Protein AF-A0A1B9P3J5-F1 (afdb_monomer_lite)

Structure (mmCIF, N/CA/C/O backbone):
data_AF-A0A1B9P3J5-F1
#
_entry.id   AF-A0A1B9P3J5-F1
#
loop_
_atom_site.group_PDB
_atom_site.id
_atom_site.type_symbol
_atom_site.label_atom_id
_atom_site.label_alt_id
_atom_site.label_comp_id
_atom_site.label_asym_id
_atom_site.label_entity_id
_atom_site.label_seq_id
_atom_site.pdbx_PDB_ins_code
_atom_site.Cartn_x
_atom_site.Cartn_y
_atom_site.Cartn_z
_atom_site.occupancy
_atom_site.B_iso_or_equiv
_atom_site.auth_seq_id
_atom_site.auth_comp_id
_atom_site.auth_asym_id
_atom_site.auth_atom_id
_atom_site.pdbx_PDB_model_num
ATOM 1 N N . MET A 1 1 ? 11.949 0.783 -29.862 1.00 57.44 1 MET A N 1
ATOM 2 C CA . MET A 1 1 ? 11.577 0.120 -28.598 1.00 57.44 1 MET A CA 1
ATOM 3 C C . MET A 1 1 ? 10.534 -0.927 -28.875 1.00 57.44 1 MET A C 1
ATOM 5 O O . MET A 1 1 ? 9.521 -0.600 -29.483 1.00 57.44 1 MET A O 1
ATOM 9 N N . ASP A 1 2 ? 10.780 -2.167 -28.462 1.00 72.06 2 ASP A N 1
ATOM 10 C CA . ASP A 1 2 ? 9.748 -3.193 -28.534 1.00 72.06 2 ASP A CA 1
ATOM 11 C C . ASP A 1 2 ? 8.651 -2.846 -27.530 1.00 72.06 2 ASP A C 1
ATOM 13 O O . ASP A 1 2 ? 8.873 -2.852 -26.318 1.00 72.06 2 ASP A O 1
ATOM 17 N N . LEU A 1 3 ? 7.454 -2.559 -28.042 1.00 74.81 3 LEU A N 1
ATOM 18 C CA . LEU A 1 3 ? 6.217 -2.358 -27.277 1.00 74.81 3 LEU A CA 1
ATOM 19 C C . LEU A 1 3 ? 6.048 -3.419 -26.169 1.00 74.81 3 LEU A C 1
ATOM 21 O O . LEU A 1 3 ? 5.537 -3.144 -25.084 1.00 74.81 3 LEU A O 1
ATOM 25 N N . LEU A 1 4 ? 6.549 -4.627 -26.434 1.00 78.62 4 LEU A N 1
ATOM 26 C CA . LEU A 1 4 ? 6.562 -5.763 -25.526 1.00 78.62 4 LEU A CA 1
ATOM 27 C C . LEU A 1 4 ? 7.349 -5.513 -24.226 1.00 78.62 4 LEU A C 1
ATOM 29 O O . LEU A 1 4 ? 6.921 -5.969 -23.166 1.00 78.62 4 LEU A O 1
ATOM 33 N N . ALA A 1 5 ? 8.482 -4.808 -24.280 1.00 75.19 5 ALA A N 1
ATOM 34 C CA . ALA A 1 5 ? 9.293 -4.507 -23.098 1.00 75.19 5 ALA A CA 1
ATOM 35 C C . ALA A 1 5 ? 8.586 -3.497 -22.181 1.00 75.19 5 ALA A C 1
ATOM 37 O O . ALA A 1 5 ? 8.507 -3.709 -20.969 1.00 75.19 5 ALA A O 1
ATOM 38 N N . LEU A 1 6 ? 7.983 -2.462 -22.774 1.00 73.88 6 LEU A N 1
ATOM 39 C CA . LEU A 1 6 ? 7.195 -1.456 -22.058 1.00 73.88 6 LEU A CA 1
ATOM 40 C C . LEU A 1 6 ? 5.979 -2.094 -21.365 1.00 73.88 6 LEU A C 1
ATOM 42 O O . LEU A 1 6 ? 5.704 -1.832 -20.194 1.00 73.88 6 LEU A O 1
ATOM 46 N N . LEU A 1 7 ? 5.287 -2.996 -22.071 1.00 77.44 7 LEU A N 1
ATOM 47 C CA . LEU A 1 7 ? 4.118 -3.704 -21.554 1.00 77.44 7 LEU A CA 1
ATOM 48 C C . LEU A 1 7 ? 4.477 -4.621 -20.374 1.00 77.44 7 LEU A C 1
ATOM 50 O O . LEU A 1 7 ? 3.789 -4.611 -19.354 1.00 77.44 7 LEU A O 1
ATOM 54 N N . LYS A 1 8 ? 5.574 -5.384 -20.479 1.00 78.69 8 LYS A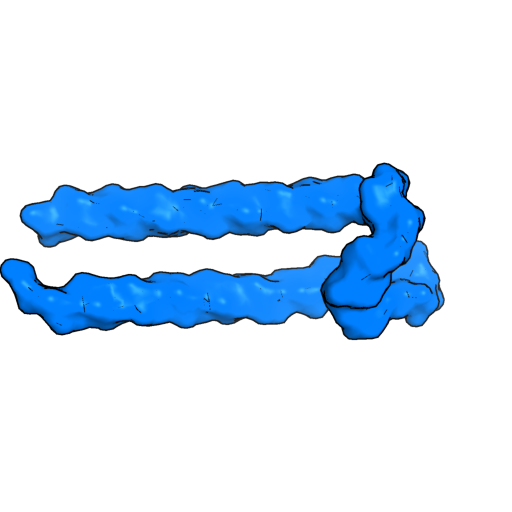 N 1
ATOM 55 C CA . LYS A 1 8 ? 6.061 -6.250 -19.390 1.00 78.69 8 LYS A CA 1
ATOM 56 C C . LYS A 1 8 ? 6.422 -5.442 -18.145 1.00 78.69 8 LYS A C 1
ATOM 58 O O . LYS A 1 8 ? 6.070 -5.846 -17.036 1.00 78.69 8 LYS A O 1
ATOM 63 N N . PHE A 1 9 ? 7.081 -4.297 -18.324 1.00 76.56 9 PHE A N 1
ATOM 64 C CA . PHE A 1 9 ? 7.431 -3.405 -17.221 1.00 76.56 9 PHE A CA 1
ATOM 65 C C . PHE A 1 9 ? 6.182 -2.840 -16.533 1.00 76.56 9 PHE A C 1
ATOM 67 O O . PHE A 1 9 ? 6.046 -2.937 -15.311 1.00 76.56 9 PHE A O 1
ATOM 74 N N . TYR A 1 10 ? 5.218 -2.347 -17.317 1.00 76.12 10 TYR A N 1
ATOM 75 C CA . TYR A 1 10 ? 3.950 -1.838 -16.799 1.00 76.12 10 TYR A CA 1
ATOM 76 C C . TYR A 1 10 ? 3.172 -2.907 -16.020 1.00 76.12 10 TYR A C 1
ATOM 78 O O . TYR A 1 10 ? 2.806 -2.679 -14.867 1.00 76.12 10 TYR A O 1
ATOM 86 N N . ILE A 1 11 ? 2.989 -4.103 -16.590 1.00 79.56 11 ILE A N 1
ATOM 87 C CA . ILE A 1 11 ? 2.281 -5.211 -15.927 1.00 79.56 11 ILE A CA 1
ATOM 88 C C . ILE A 1 11 ? 2.965 -5.585 -14.607 1.00 79.56 11 ILE A C 1
ATOM 90 O O . ILE A 1 11 ? 2.298 -5.718 -13.581 1.00 79.56 11 ILE A O 1
ATOM 94 N N . THR A 1 12 ? 4.295 -5.695 -14.606 1.00 77.81 12 THR A N 1
ATOM 95 C CA . THR A 1 12 ? 5.065 -6.015 -13.394 1.00 77.81 12 THR A CA 1
ATOM 96 C C . THR A 1 12 ? 4.870 -4.943 -12.322 1.00 77.81 12 THR A C 1
ATOM 98 O O . THR A 1 12 ? 4.625 -5.270 -11.162 1.00 77.81 12 THR A O 1
ATOM 101 N N . SER A 1 13 ? 4.889 -3.663 -12.706 1.00 75.56 13 SER A N 1
ATOM 102 C CA . SER A 1 13 ? 4.668 -2.554 -11.772 1.00 75.56 13 SER A CA 1
ATOM 103 C C . SER A 1 13 ? 3.277 -2.591 -11.132 1.00 75.56 13 SER A C 1
ATOM 105 O O . SER A 1 13 ? 3.153 -2.440 -9.916 1.00 75.56 13 SER A O 1
ATOM 107 N N . VAL A 1 14 ? 2.239 -2.886 -11.921 1.00 79.12 14 VAL A N 1
ATOM 108 C CA . VAL A 1 14 ? 0.850 -2.986 -11.453 1.00 79.12 14 VAL A CA 1
ATOM 109 C C . VAL A 1 14 ? 0.684 -4.157 -10.484 1.00 79.12 14 VAL A C 1
ATOM 111 O O . VAL A 1 14 ? 0.049 -4.000 -9.440 1.00 79.12 14 VAL A O 1
ATOM 114 N N . ILE A 1 15 ? 1.297 -5.308 -10.777 1.00 80.38 15 ILE A N 1
ATOM 115 C CA . ILE A 1 15 ? 1.268 -6.485 -9.895 1.00 80.38 15 ILE A CA 1
ATOM 116 C C . ILE A 1 15 ? 1.948 -6.184 -8.556 1.00 80.38 15 ILE A C 1
ATOM 118 O O . ILE A 1 15 ? 1.398 -6.508 -7.502 1.00 80.38 15 ILE A O 1
ATOM 122 N N . VAL A 1 16 ? 3.111 -5.525 -8.576 1.00 78.75 16 VAL A N 1
ATOM 123 C CA . VAL A 1 16 ? 3.820 -5.124 -7.349 1.00 78.75 16 VAL A CA 1
ATOM 124 C C . VAL A 1 16 ? 2.965 -4.158 -6.522 1.00 78.75 16 VAL A C 1
ATOM 126 O O . VAL A 1 16 ? 2.816 -4.350 -5.314 1.00 78.75 16 VAL A O 1
ATOM 129 N N . LEU A 1 17 ? 2.329 -3.175 -7.166 1.00 75.19 17 LEU A N 1
ATOM 130 C CA . LEU A 1 17 ? 1.387 -2.244 -6.531 1.00 75.19 17 LEU A CA 1
ATOM 131 C C . LEU A 1 17 ? 0.220 -2.969 -5.839 1.00 75.19 17 LEU A C 1
ATOM 133 O O . LEU A 1 17 ? -0.096 -2.685 -4.680 1.00 75.19 17 LEU A O 1
ATOM 137 N N . LEU A 1 18 ? -0.404 -3.921 -6.537 1.00 76.12 18 LEU A N 1
ATOM 138 C CA . LEU A 1 18 ? -1.494 -4.745 -6.009 1.00 76.12 18 LEU A CA 1
ATOM 139 C C . LEU A 1 18 ? -1.042 -5.596 -4.819 1.00 76.12 18 LEU A C 1
ATOM 141 O O . LEU A 1 18 ? -1.738 -5.641 -3.804 1.00 76.12 18 LEU A O 1
ATOM 145 N N . GLY A 1 19 ? 0.135 -6.219 -4.901 1.00 77.88 19 GLY A N 1
ATOM 146 C CA . GLY A 1 19 ? 0.700 -7.012 -3.807 1.00 77.88 19 GLY A CA 1
ATOM 147 C C . GLY A 1 19 ? 0.924 -6.186 -2.538 1.00 77.88 19 GLY A C 1
ATOM 148 O O . GLY A 1 19 ? 0.536 -6.600 -1.443 1.00 77.88 19 GLY A O 1
ATOM 149 N N . VAL A 1 20 ? 1.463 -4.973 -2.689 1.00 76.50 20 VAL A N 1
ATOM 150 C CA . VAL A 1 20 ? 1.672 -4.025 -1.582 1.00 76.50 20 VAL A CA 1
ATOM 151 C C . VAL A 1 20 ? 0.338 -3.635 -0.933 1.00 76.50 20 VAL A C 1
ATOM 153 O O . VAL A 1 20 ? 0.213 -3.669 0.294 1.00 76.50 20 VAL A O 1
ATOM 156 N N . LEU A 1 21 ? -0.691 -3.334 -1.733 1.00 72.12 21 LEU A N 1
ATOM 157 C CA . LEU A 1 21 ? -2.039 -3.026 -1.238 1.00 72.12 21 LEU A CA 1
ATOM 158 C C . LEU A 1 21 ? -2.658 -4.190 -0.450 1.00 72.12 21 LEU A C 1
ATOM 160 O O . LEU A 1 21 ? -3.203 -3.975 0.638 1.00 72.12 21 LEU A O 1
ATOM 164 N N . ILE A 1 22 ? -2.540 -5.419 -0.964 1.00 75.94 22 ILE A N 1
ATOM 165 C CA . ILE A 1 22 ? -3.073 -6.624 -0.314 1.00 75.94 22 ILE A CA 1
ATOM 166 C C . ILE A 1 22 ? -2.364 -6.887 1.017 1.00 75.94 22 ILE A C 1
ATOM 168 O O . ILE A 1 22 ? -3.040 -7.201 1.992 1.00 75.94 22 ILE A O 1
ATOM 172 N N . MET A 1 23 ? -1.040 -6.711 1.102 1.00 74.38 23 MET A N 1
ATOM 173 C CA . MET A 1 23 ? -0.296 -6.893 2.359 1.00 74.38 23 MET A CA 1
ATOM 174 C C . MET A 1 23 ? -0.620 -5.826 3.411 1.00 74.38 23 MET A C 1
ATOM 176 O O . MET A 1 23 ? -0.659 -6.118 4.608 1.00 74.38 23 MET A O 1
ATOM 180 N N . LEU A 1 24 ? -0.867 -4.585 2.990 1.00 70.38 24 LEU A N 1
ATOM 181 C CA . LEU A 1 24 ? -1.129 -3.474 3.912 1.00 70.38 24 LEU A CA 1
ATOM 182 C C . LEU A 1 24 ? -2.563 -3.474 4.452 1.00 70.38 24 LEU A C 1
ATOM 184 O O . LEU A 1 24 ? -2.785 -3.039 5.583 1.00 70.38 24 LEU A O 1
ATOM 188 N N . SER A 1 25 ? -3.517 -4.022 3.697 1.00 70.88 25 SER A N 1
ATOM 189 C CA . SER A 1 25 ? -4.919 -4.169 4.106 1.00 70.88 25 SER A CA 1
ATOM 190 C C . SER A 1 25 ? -5.113 -4.865 5.475 1.00 70.88 25 SER A C 1
ATOM 192 O O . SER A 1 25 ? -5.662 -4.234 6.389 1.00 70.88 25 SER A O 1
ATOM 194 N N . PRO A 1 26 ? -4.615 -6.099 5.709 1.00 72.69 26 PRO A N 1
ATOM 195 C CA . PRO A 1 26 ? -4.742 -6.776 7.000 1.00 72.69 26 PRO A CA 1
ATOM 196 C C . PRO A 1 26 ? -3.908 -6.105 8.096 1.00 72.69 26 PRO A C 1
ATOM 198 O O . PRO A 1 26 ? -4.281 -6.161 9.266 1.00 72.69 26 PRO A O 1
ATOM 201 N N . LEU A 1 27 ? -2.811 -5.431 7.738 1.00 75.75 27 LEU A N 1
ATOM 202 C CA . LEU A 1 27 ? -1.928 -4.743 8.682 1.00 75.75 27 LEU A CA 1
ATOM 203 C C . LEU A 1 27 ? -2.636 -3.527 9.304 1.00 75.75 27 LEU A C 1
ATOM 205 O O . LEU A 1 27 ? -2.644 -3.353 10.525 1.00 75.75 27 LEU A O 1
ATOM 209 N N . ILE A 1 28 ? -3.329 -2.744 8.472 1.00 72.75 28 ILE A N 1
ATOM 210 C CA . ILE A 1 28 ? -4.188 -1.636 8.908 1.00 72.75 28 ILE A CA 1
ATOM 211 C C . ILE A 1 28 ? -5.345 -2.158 9.771 1.00 72.75 28 ILE A C 1
ATOM 213 O O . ILE A 1 28 ? -5.629 -1.597 10.835 1.00 72.75 28 ILE A O 1
ATOM 217 N N . LEU A 1 29 ? -5.987 -3.252 9.346 1.00 73.25 29 LEU A N 1
ATOM 218 C CA . LEU A 1 29 ? -7.088 -3.859 10.094 1.00 73.25 29 LEU A CA 1
ATOM 219 C C . LEU A 1 29 ? -6.648 -4.386 11.465 1.00 73.25 29 LEU A C 1
ATOM 221 O O . LEU A 1 29 ? -7.349 -4.193 12.460 1.00 73.25 29 LEU A O 1
ATOM 225 N N . GLY A 1 30 ? -5.477 -5.023 11.524 1.00 73.44 30 GLY A N 1
ATOM 226 C CA . GLY A 1 30 ? -4.893 -5.582 12.740 1.00 73.44 30 GLY A CA 1
ATOM 227 C C . GLY A 1 30 ? -4.579 -4.506 13.775 1.00 73.44 30 GLY A C 1
ATOM 228 O O . GLY A 1 30 ? -4.955 -4.644 14.941 1.00 73.44 30 GLY A O 1
ATOM 229 N N . ILE A 1 31 ? -3.979 -3.387 13.349 1.00 74.00 31 ILE A N 1
ATOM 230 C CA . ILE A 1 31 ? -3.721 -2.233 14.228 1.00 74.00 31 ILE A CA 1
ATOM 231 C C . ILE A 1 31 ? -5.036 -1.687 14.802 1.00 74.00 31 ILE A C 1
ATOM 233 O O . ILE A 1 31 ? -5.115 -1.366 15.992 1.00 74.00 31 ILE A O 1
ATOM 237 N N . TYR A 1 32 ? -6.086 -1.613 13.982 1.00 69.62 32 TYR A N 1
ATOM 238 C CA . TYR A 1 32 ? -7.378 -1.084 14.414 1.00 69.62 32 TYR A CA 1
ATOM 239 C C . TYR A 1 32 ? -8.112 -2.026 15.378 1.00 69.62 32 TYR A C 1
ATOM 241 O O . TYR A 1 32 ? -8.595 -1.590 16.425 1.00 69.62 32 TYR A O 1
ATOM 249 N N . ARG A 1 33 ? -8.135 -3.333 15.084 1.00 72.50 33 ARG A N 1
ATOM 250 C CA . ARG A 1 33 ? -8.716 -4.365 15.962 1.00 72.50 33 ARG A CA 1
ATOM 251 C C . ARG A 1 33 ? -8.025 -4.440 17.318 1.00 72.50 33 ARG A C 1
ATOM 253 O O . ARG A 1 33 ? -8.709 -4.574 18.332 1.00 72.50 33 ARG A O 1
ATOM 260 N N . LYS A 1 34 ? -6.695 -4.288 17.346 1.00 74.19 34 LYS A N 1
ATOM 261 C CA . LYS A 1 34 ? -5.911 -4.239 18.588 1.00 74.19 34 LYS A CA 1
ATOM 262 C C . LYS A 1 34 ? -6.301 -3.036 19.457 1.00 74.19 34 LYS A C 1
ATOM 264 O O . LYS A 1 34 ? -6.347 -3.159 20.676 1.00 74.19 34 LYS A O 1
ATOM 269 N N . LYS A 1 35 ? -6.651 -1.899 18.839 1.00 70.50 35 LYS A N 1
ATOM 270 C CA . LYS A 1 35 ? -7.179 -0.714 19.540 1.00 70.50 35 LYS A CA 1
ATOM 271 C C . LYS A 1 35 ? -8.630 -0.867 20.014 1.00 70.50 35 LYS A C 1
ATOM 273 O O . LYS A 1 35 ? -8.961 -0.333 21.066 1.00 70.50 35 LYS A O 1
ATOM 278 N N . GLU A 1 36 ? -9.485 -1.588 19.285 1.00 71.44 36 GLU A N 1
ATOM 279 C CA . GLU A 1 36 ? -10.903 -1.805 19.645 1.00 71.44 36 GLU A CA 1
ATOM 280 C C . GLU A 1 36 ? -11.168 -3.098 20.452 1.00 71.44 36 GLU A C 1
ATOM 282 O O . GLU A 1 36 ? -12.308 -3.556 20.497 1.00 71.44 36 GLU A O 1
ATOM 287 N N . LYS A 1 37 ? -10.155 -3.701 21.101 1.00 68.88 37 LYS A N 1
ATOM 288 C CA . LYS A 1 37 ? -10.292 -4.953 21.886 1.00 68.88 37 LYS A CA 1
ATOM 289 C C . LYS A 1 37 ? -11.053 -6.058 21.124 1.00 68.88 37 LYS A C 1
ATOM 291 O O . LYS A 1 37 ? -11.998 -6.637 21.646 1.00 68.88 37 LYS A O 1
ATOM 296 N N . ASN A 1 38 ? -10.663 -6.335 19.878 1.00 65.50 38 ASN A N 1
ATOM 297 C CA . ASN A 1 38 ? -11.279 -7.346 18.999 1.00 65.50 38 ASN A CA 1
ATOM 298 C C . ASN A 1 38 ? -12.729 -7.089 18.529 1.00 65.50 38 ASN A C 1
ATOM 300 O O . ASN A 1 38 ? -13.207 -7.850 17.693 1.00 65.50 38 ASN A O 1
ATOM 304 N N . ASN A 1 39 ? -13.377 -5.978 18.903 1.00 66.81 39 ASN A N 1
ATOM 305 C CA . ASN A 1 39 ? -14.660 -5.545 18.308 1.00 66.81 39 ASN A CA 1
ATOM 306 C C . ASN A 1 39 ? -14.489 -4.701 17.024 1.00 66.81 39 ASN A C 1
ATOM 308 O O . ASN A 1 39 ? -15.410 -4.013 16.567 1.00 66.81 39 ASN A O 1
ATOM 312 N N . GLY A 1 40 ? -13.287 -4.733 16.443 1.00 65.50 40 GLY A N 1
ATOM 313 C CA . GLY A 1 40 ? -12.951 -4.005 15.225 1.00 65.50 40 GLY A CA 1
ATOM 314 C C . GLY A 1 40 ? -13.544 -4.641 13.958 1.00 65.50 40 GLY A C 1
ATOM 315 O O . GLY A 1 40 ? -13.873 -5.829 13.943 1.00 65.50 40 GLY A O 1
ATOM 316 N N . PRO A 1 41 ? -13.668 -3.867 12.869 1.00 67.25 41 PRO A N 1
ATOM 317 C CA . PRO A 1 41 ? -14.298 -4.307 11.623 1.00 67.25 41 PRO A CA 1
ATOM 318 C C . PRO A 1 41 ? -13.618 -5.537 11.005 1.00 67.25 41 PRO A C 1
ATOM 320 O O . PRO A 1 41 ? -12.445 -5.817 11.266 1.00 67.25 4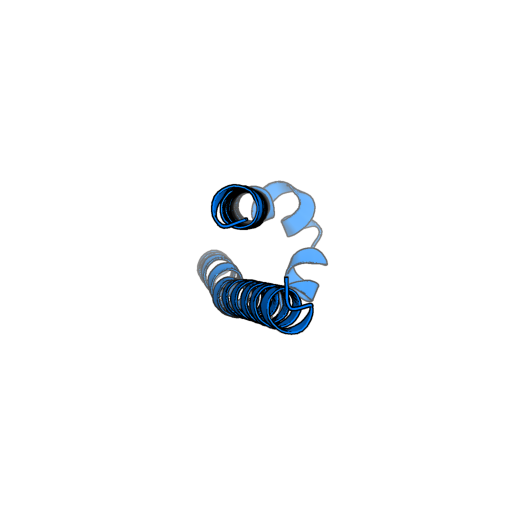1 PRO A O 1
ATOM 323 N N . LYS A 1 42 ? -14.387 -6.301 10.216 1.00 70.75 42 LYS A N 1
ATOM 324 C CA . LYS A 1 42 ? -13.916 -7.504 9.504 1.00 70.75 42 LYS A CA 1
ATOM 325 C C . LYS A 1 42 ? -13.188 -7.199 8.202 1.00 70.75 42 LYS A C 1
ATOM 327 O O . LYS A 1 42 ? -12.274 -7.939 7.876 1.00 70.75 42 LYS A O 1
ATOM 332 N N . ASP A 1 43 ? -13.525 -6.080 7.566 1.00 71.25 43 ASP A N 1
ATOM 333 C CA . ASP A 1 43 ? -12.919 -5.628 6.316 1.00 71.25 43 ASP A CA 1
ATOM 334 C C . ASP A 1 43 ? -12.694 -4.119 6.294 1.00 71.25 43 ASP A C 1
ATOM 336 O O . ASP A 1 43 ? -13.307 -3.364 7.058 1.00 71.25 43 ASP A O 1
ATOM 340 N N . LEU A 1 44 ? -11.824 -3.676 5.378 1.00 69.81 44 LEU A N 1
ATOM 341 C CA . LEU A 1 44 ? -11.560 -2.257 5.131 1.00 69.81 44 LEU A CA 1
ATOM 342 C C . LEU A 1 44 ? -12.845 -1.513 4.749 1.00 69.81 44 LEU A C 1
ATOM 344 O O . LEU A 1 44 ? -13.082 -0.418 5.244 1.00 69.81 44 LEU A O 1
ATOM 348 N N . SER A 1 45 ? -13.717 -2.113 3.937 1.00 68.81 45 SER A N 1
ATOM 349 C CA . SER A 1 45 ? -15.019 -1.532 3.570 1.00 68.81 45 SER A CA 1
ATOM 350 C C . SER A 1 45 ? -15.871 -1.210 4.805 1.00 68.81 45 SER A C 1
ATOM 352 O O . SER A 1 45 ? -16.410 -0.111 4.943 1.00 68.81 45 SER A O 1
ATOM 354 N N . MET A 1 46 ? -15.913 -2.139 5.759 1.00 68.88 46 MET A N 1
ATOM 355 C CA . MET A 1 46 ? -16.640 -1.998 7.020 1.00 68.88 46 MET A CA 1
ATOM 356 C C . MET A 1 46 ? -15.979 -0.971 7.957 1.00 68.88 46 MET A C 1
ATOM 358 O O . MET A 1 46 ? -16.660 -0.282 8.716 1.00 68.88 46 MET A O 1
ATOM 362 N N . LEU A 1 47 ? -14.652 -0.829 7.875 1.00 70.19 47 LEU A N 1
ATOM 363 C CA . LEU A 1 47 ? -13.878 0.207 8.562 1.00 70.19 47 LEU A CA 1
ATOM 364 C C . LEU A 1 47 ? -14.236 1.605 8.023 1.00 70.19 47 LEU A C 1
ATOM 366 O O . LEU A 1 47 ? -14.525 2.496 8.817 1.00 70.19 47 LEU A O 1
ATOM 370 N N . PHE A 1 48 ? -14.324 1.782 6.699 1.00 67.19 48 PHE A N 1
ATOM 371 C CA . PHE A 1 48 ? -14.734 3.048 6.071 1.00 67.19 48 PHE A CA 1
ATOM 372 C C . PHE A 1 48 ? -16.219 3.391 6.269 1.00 67.19 48 PHE A C 1
ATOM 374 O O . PHE A 1 48 ? -16.581 4.564 6.220 1.00 67.19 48 PHE A O 1
ATOM 381 N N . SER A 1 49 ? -17.066 2.394 6.540 1.00 67.88 49 SER A N 1
ATOM 382 C CA . SER A 1 49 ? -18.494 2.570 6.838 1.00 67.88 49 SER A CA 1
ATOM 383 C C . SER A 1 49 ? -18.769 3.149 8.238 1.00 67.88 49 SER A C 1
ATOM 385 O O . SER A 1 49 ? -19.792 3.809 8.442 1.00 67.88 49 SER A O 1
ATOM 387 N N . LYS A 1 50 ? -17.871 2.968 9.219 1.00 68.44 50 LYS A N 1
ATOM 388 C CA . LYS A 1 50 ? -18.077 3.501 10.578 1.00 68.44 50 LYS A CA 1
ATOM 389 C C . LYS A 1 50 ? -17.872 5.025 10.626 1.00 68.44 50 LYS A C 1
ATOM 391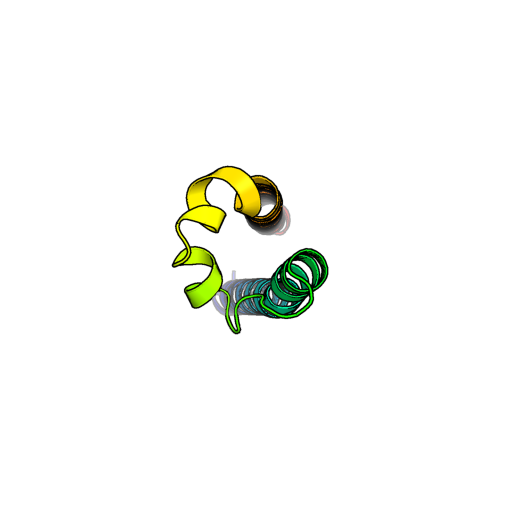 O O . LYS A 1 50 ? -16.773 5.529 10.403 1.00 68.44 50 LYS A O 1
ATOM 396 N N . LYS A 1 51 ? -18.894 5.777 11.057 1.00 64.81 51 LYS A N 1
ATOM 397 C CA . LYS A 1 51 ? -18.807 7.240 11.291 1.00 64.81 51 LYS A CA 1
ATOM 398 C C . LYS A 1 51 ? -17.659 7.641 12.235 1.00 64.81 51 LYS A C 1
ATOM 400 O O . LYS A 1 51 ? -16.988 8.642 11.988 1.00 64.81 51 LYS A O 1
ATOM 405 N N . ASP A 1 52 ? -17.385 6.832 13.260 1.00 64.81 52 ASP A N 1
ATOM 406 C CA . ASP A 1 52 ? -16.270 7.025 14.205 1.00 64.81 52 ASP A CA 1
ATOM 407 C C . ASP A 1 52 ? -14.888 6.919 13.550 1.00 64.81 52 ASP A C 1
ATOM 409 O O . ASP A 1 52 ? -13.931 7.597 13.948 1.00 64.81 52 ASP A O 1
ATOM 413 N N . PHE A 1 53 ? -14.774 6.063 12.532 1.00 64.69 53 PHE A N 1
ATOM 414 C CA . PHE A 1 53 ? -13.571 5.946 11.727 1.00 64.69 53 PHE A CA 1
ATOM 415 C C . PHE A 1 53 ? -13.374 7.207 10.882 1.00 64.69 53 PHE A C 1
ATOM 417 O O . PHE A 1 53 ? -12.284 7.774 10.849 1.00 64.69 53 PHE A O 1
ATOM 424 N N . LEU A 1 54 ? -14.437 7.717 10.263 1.00 62.84 54 LEU A N 1
ATOM 425 C CA . LEU A 1 54 ? -14.352 8.908 9.422 1.00 62.84 54 LEU A CA 1
ATOM 426 C C . LEU A 1 54 ? -14.037 10.195 10.201 1.00 62.84 54 LEU A C 1
ATOM 428 O O . LEU A 1 54 ? -13.526 11.129 9.587 1.00 62.84 54 LEU A O 1
ATOM 432 N N . THR A 1 55 ? -14.287 10.244 11.512 1.00 66.19 55 THR A N 1
ATOM 433 C CA . THR A 1 55 ? -14.134 11.458 12.337 1.00 66.19 55 THR A CA 1
ATOM 434 C C . THR A 1 55 ? -12.874 11.468 13.206 1.00 66.19 55 THR A C 1
ATOM 436 O O . THR A 1 55 ? -11.956 12.232 12.919 1.00 66.19 55 THR A O 1
ATOM 439 N N . LYS A 1 56 ? -12.796 10.653 14.271 1.00 63.94 56 LYS A N 1
ATOM 440 C CA . LYS A 1 56 ? -11.695 10.733 15.263 1.00 63.94 56 LYS A CA 1
ATOM 441 C C . LYS A 1 56 ? -10.745 9.540 15.233 1.00 63.94 56 LYS A C 1
ATOM 443 O O . LYS A 1 56 ? -9.532 9.714 15.328 1.00 63.94 56 LYS A O 1
ATOM 448 N N . LYS A 1 57 ? -11.265 8.318 15.091 1.00 62.44 57 LYS A N 1
ATOM 449 C CA . LYS A 1 57 ? -10.446 7.103 15.232 1.00 62.44 57 LYS A CA 1
ATOM 450 C C . LYS A 1 57 ? -9.698 6.726 13.950 1.00 62.44 57 LYS A C 1
ATOM 452 O O . LYS A 1 57 ? -8.644 6.100 14.028 1.00 62.44 57 LYS A O 1
ATOM 457 N N . GLY A 1 58 ? -10.201 7.099 12.773 1.00 63.91 58 GLY A N 1
ATOM 458 C CA . GLY A 1 58 ? -9.552 6.798 11.490 1.00 63.91 58 GLY A CA 1
ATOM 459 C C . GLY A 1 58 ? -8.568 7.860 11.012 1.00 63.91 58 GLY A C 1
ATOM 460 O O . GLY A 1 58 ? -8.025 7.708 9.928 1.00 63.91 58 GLY A O 1
ATOM 461 N N . LEU A 1 59 ? -8.277 8.898 11.803 1.00 68.06 59 LEU A N 1
ATOM 462 C CA . LEU A 1 59 ? -7.262 9.912 11.479 1.00 68.06 59 LEU A CA 1
ATOM 463 C C . LEU A 1 59 ? -5.873 9.278 11.283 1.00 68.06 59 LEU A C 1
ATOM 465 O O . LEU A 1 59 ? -5.190 9.551 10.300 1.00 68.06 59 LEU A O 1
ATOM 469 N N . ILE A 1 60 ? -5.515 8.337 12.162 1.00 68.25 60 ILE A N 1
ATOM 470 C CA . ILE A 1 60 ? -4.286 7.535 12.057 1.00 68.25 60 ILE A CA 1
ATOM 471 C C . ILE A 1 60 ? -4.311 6.665 10.798 1.00 68.25 60 ILE A C 1
ATOM 473 O O . ILE A 1 60 ? -3.323 6.584 10.078 1.00 68.25 60 ILE A O 1
ATOM 477 N N . VAL A 1 61 ? -5.445 6.041 10.484 1.00 66.62 61 VAL A N 1
ATOM 478 C CA . VAL A 1 61 ? -5.540 5.186 9.297 1.00 66.62 61 VAL A CA 1
ATOM 479 C C . VAL A 1 61 ? -5.523 6.007 8.007 1.00 66.62 61 VAL A C 1
ATOM 481 O O . VAL A 1 61 ? -4.830 5.629 7.072 1.00 66.62 61 VAL A O 1
ATOM 484 N N . ARG A 1 62 ? -6.175 7.175 7.962 1.00 68.69 62 ARG A N 1
ATOM 485 C CA . ARG A 1 62 ? -6.041 8.137 6.857 1.00 68.69 62 ARG A CA 1
ATOM 486 C C . ARG A 1 62 ? -4.604 8.612 6.698 1.00 68.69 62 ARG A C 1
ATOM 488 O O . ARG A 1 62 ? -4.181 8.816 5.568 1.00 68.69 62 ARG A O 1
ATOM 495 N N . PHE A 1 63 ? -3.857 8.779 7.788 1.00 73.50 63 PHE A N 1
ATOM 496 C CA . PHE A 1 63 ? -2.433 9.099 7.724 1.00 73.50 63 PHE A CA 1
ATOM 497 C C . PHE A 1 63 ? -1.637 7.966 7.064 1.00 73.50 63 PHE A C 1
ATOM 499 O O . PHE A 1 63 ? -0.883 8.227 6.130 1.00 73.50 63 PHE A O 1
ATOM 506 N N . TYR A 1 64 ? -1.862 6.710 7.466 1.00 71.50 64 TYR A N 1
ATOM 507 C CA . TYR A 1 64 ? -1.232 5.554 6.818 1.00 71.50 64 TYR A CA 1
ATOM 508 C C . TYR A 1 64 ? -1.632 5.416 5.348 1.00 71.50 64 TYR A C 1
ATOM 510 O O . TYR A 1 64 ? -0.758 5.228 4.512 1.00 71.50 64 TYR A O 1
ATOM 518 N N . ILE A 1 65 ? -2.913 5.587 5.011 1.00 72.81 65 ILE A N 1
ATOM 519 C CA . ILE A 1 65 ? -3.399 5.562 3.625 1.00 72.81 65 ILE A CA 1
ATOM 520 C C . ILE A 1 65 ? -2.773 6.695 2.808 1.00 72.81 65 ILE A C 1
ATOM 522 O O . ILE A 1 65 ? -2.298 6.447 1.708 1.00 72.81 65 ILE A O 1
ATOM 526 N N . LYS A 1 66 ? -2.706 7.925 3.336 1.00 73.56 66 LYS A N 1
ATOM 527 C CA . LYS A 1 66 ? -2.022 9.042 2.662 1.00 73.56 66 LYS A CA 1
ATOM 528 C C . LYS A 1 66 ? -0.549 8.734 2.424 1.00 73.56 66 LYS A C 1
ATOM 530 O O . LYS A 1 66 ? -0.045 9.009 1.344 1.00 73.56 66 LYS A O 1
ATOM 535 N N . LYS A 1 67 ? 0.132 8.146 3.409 1.0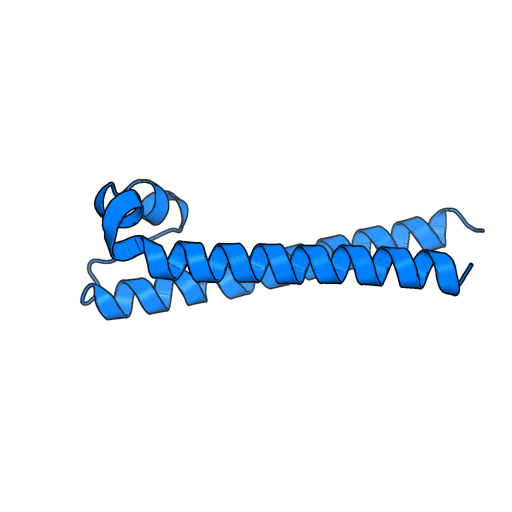0 73.81 67 LYS A N 1
ATOM 536 C CA . LYS A 1 67 ? 1.541 7.755 3.288 1.00 73.81 67 LYS A CA 1
ATOM 537 C C . LYS A 1 67 ? 1.726 6.641 2.254 1.00 73.81 67 LYS A C 1
ATOM 539 O O . LYS A 1 67 ? 2.687 6.670 1.499 1.00 73.81 67 LYS A O 1
ATOM 544 N N . LEU A 1 68 ? 0.779 5.710 2.182 1.00 73.06 68 LEU A N 1
ATOM 545 C CA . LEU A 1 68 ? 0.736 4.631 1.197 1.00 73.06 68 LEU A CA 1
ATOM 546 C C . LEU A 1 68 ? 0.527 5.177 -0.217 1.00 73.06 68 LEU A C 1
ATOM 548 O O . LEU A 1 68 ? 1.298 4.849 -1.108 1.00 73.06 68 LEU A O 1
ATOM 552 N N . ILE A 1 69 ? -0.438 6.081 -0.399 1.00 75.44 69 ILE A N 1
ATOM 553 C CA . ILE A 1 69 ? -0.656 6.804 -1.660 1.00 75.44 69 ILE A CA 1
ATOM 554 C C . ILE A 1 69 ? 0.597 7.594 -2.048 1.00 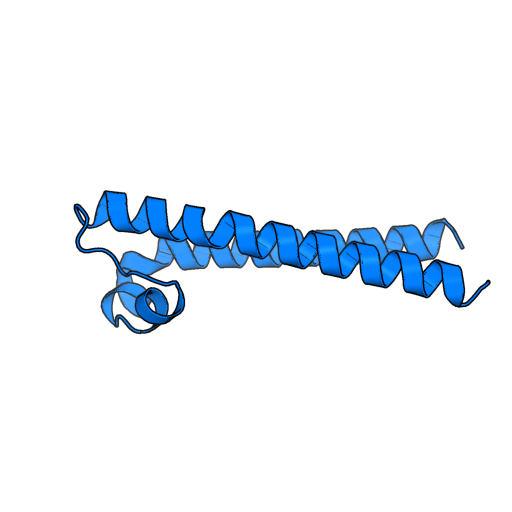75.44 69 ILE A C 1
ATOM 556 O O . ILE A 1 69 ? 0.977 7.576 -3.210 1.00 75.44 69 ILE A O 1
ATOM 560 N N . LEU A 1 70 ? 1.272 8.242 -1.094 1.00 76.50 70 LEU A N 1
ATOM 561 C CA . LEU A 1 70 ? 2.508 8.981 -1.356 1.00 76.50 70 LEU A CA 1
ATOM 562 C C . LEU A 1 70 ? 3.646 8.057 -1.818 1.00 76.50 70 LEU A C 1
ATOM 564 O O . LEU A 1 70 ? 4.352 8.389 -2.762 1.00 76.50 70 LEU A O 1
ATOM 568 N N . ILE A 1 71 ? 3.809 6.891 -1.185 1.00 77.19 71 ILE A N 1
ATOM 569 C CA . ILE A 1 71 ? 4.798 5.879 -1.594 1.00 77.19 71 ILE A CA 1
ATOM 570 C C . ILE A 1 71 ? 4.474 5.348 -2.991 1.00 77.19 71 ILE A C 1
ATOM 572 O O . ILE A 1 71 ? 5.372 5.226 -3.818 1.00 77.19 71 ILE A O 1
ATOM 576 N N . LEU A 1 72 ? 3.197 5.073 -3.267 1.00 74.50 72 LEU A N 1
ATOM 577 C CA . LEU A 1 72 ? 2.744 4.650 -4.589 1.00 74.50 72 LEU A CA 1
ATOM 578 C C . LEU A 1 72 ? 3.015 5.725 -5.643 1.00 74.50 72 LEU A C 1
ATOM 580 O O . LEU A 1 72 ? 3.530 5.398 -6.706 1.00 74.50 72 LEU A O 1
ATOM 584 N N . LEU A 1 73 ? 2.751 6.994 -5.319 1.00 77.88 73 LEU A N 1
ATOM 585 C CA . LEU A 1 73 ? 3.038 8.134 -6.187 1.00 77.88 73 LEU A CA 1
ATOM 586 C C . LEU A 1 73 ? 4.540 8.232 -6.490 1.00 77.88 73 LEU A C 1
ATOM 588 O O . LEU A 1 73 ? 4.928 8.363 -7.648 1.00 77.88 73 LEU A O 1
ATOM 592 N N . MET A 1 74 ? 5.387 8.107 -5.463 1.00 77.38 74 MET A N 1
ATOM 593 C CA . MET A 1 74 ? 6.843 8.101 -5.621 1.00 77.38 74 MET A CA 1
ATOM 594 C C . MET A 1 74 ? 7.317 6.927 -6.480 1.00 77.38 74 MET A C 1
ATOM 596 O O . MET A 1 74 ? 8.154 7.125 -7.349 1.00 77.38 74 MET A O 1
ATOM 600 N N . LEU A 1 75 ? 6.754 5.730 -6.298 1.00 74.94 75 LEU A N 1
ATOM 601 C CA . LEU A 1 75 ? 7.044 4.566 -7.142 1.00 74.94 75 LEU A CA 1
ATOM 602 C C . LEU A 1 75 ? 6.655 4.803 -8.603 1.00 74.94 75 LEU A C 1
ATOM 604 O O . LEU A 1 75 ? 7.429 4.462 -9.492 1.00 74.94 75 LEU A O 1
ATOM 608 N N . THR A 1 76 ? 5.499 5.419 -8.870 1.00 74.06 76 THR A N 1
ATOM 609 C CA . THR A 1 76 ? 5.120 5.801 -10.240 1.00 74.06 76 THR A CA 1
ATOM 610 C C . THR A 1 76 ? 6.053 6.851 -10.832 1.00 74.06 76 THR A C 1
ATOM 612 O O . THR A 1 76 ? 6.409 6.730 -11.998 1.00 74.06 76 THR A O 1
ATOM 615 N N . ILE A 1 77 ? 6.494 7.838 -10.044 1.00 78.38 77 ILE A N 1
ATOM 616 C CA . ILE A 1 77 ? 7.459 8.854 -10.491 1.00 78.38 77 ILE A CA 1
ATOM 617 C C . ILE A 1 77 ? 8.814 8.203 -10.786 1.00 78.38 77 ILE A C 1
ATOM 619 O O . ILE A 1 77 ? 9.386 8.442 -11.841 1.00 78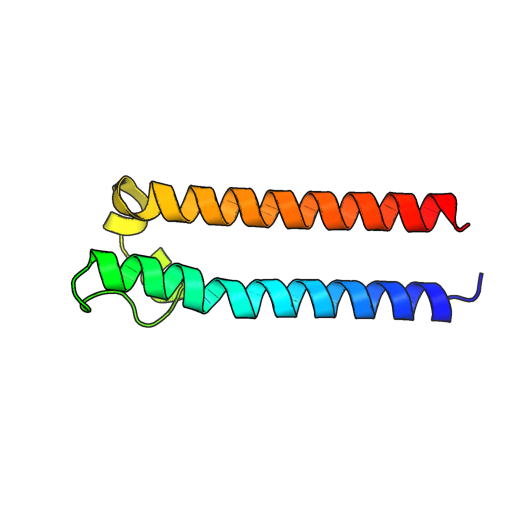.38 77 ILE A O 1
ATOM 623 N N . ILE A 1 78 ? 9.308 7.336 -9.901 1.00 77.19 78 ILE A N 1
ATOM 624 C CA . ILE A 1 78 ? 10.555 6.590 -10.108 1.00 77.19 78 ILE A CA 1
ATOM 625 C C . ILE A 1 78 ? 10.449 5.722 -11.363 1.00 77.19 78 ILE A C 1
ATOM 627 O O . ILE A 1 78 ? 11.352 5.756 -12.184 1.00 77.19 78 ILE A O 1
ATOM 631 N N . ASN A 1 79 ? 9.343 4.999 -11.559 1.00 70.19 79 ASN A N 1
ATOM 632 C CA . ASN A 1 79 ? 9.128 4.227 -12.784 1.00 70.19 79 ASN A CA 1
ATOM 633 C C . ASN A 1 79 ? 9.103 5.108 -14.034 1.00 70.19 79 ASN A C 1
ATOM 635 O O . ASN A 1 79 ? 9.641 4.696 -15.056 1.00 70.19 79 ASN A O 1
ATOM 639 N N . PHE A 1 80 ? 8.511 6.302 -13.955 1.00 71.75 80 PHE A N 1
ATOM 640 C CA . PHE A 1 80 ? 8.526 7.270 -15.048 1.00 71.75 80 PHE A CA 1
ATOM 641 C C . PHE A 1 80 ? 9.957 7.723 -15.369 1.00 71.75 80 PHE A C 1
ATOM 643 O O . PHE A 1 80 ? 10.365 7.638 -16.517 1.00 71.75 80 PHE A O 1
ATOM 650 N N . PHE A 1 81 ? 10.752 8.095 -14.361 1.00 73.88 81 PHE A N 1
ATOM 651 C CA . PHE A 1 81 ? 12.157 8.479 -14.549 1.00 73.88 81 PHE A CA 1
ATOM 652 C C . PHE A 1 81 ? 13.047 7.327 -15.021 1.00 73.88 81 PHE A C 1
ATOM 654 O O . PHE A 1 81 ? 13.935 7.542 -15.832 1.00 73.88 81 PHE A O 1
ATOM 661 N N . ILE A 1 82 ? 12.832 6.105 -14.530 1.00 68.81 82 ILE A N 1
ATOM 662 C CA . ILE A 1 82 ? 13.561 4.917 -14.993 1.00 68.81 82 ILE A CA 1
ATOM 663 C C . ILE A 1 82 ? 13.249 4.665 -16.465 1.00 68.81 82 ILE A C 1
ATOM 665 O O . ILE A 1 82 ? 14.167 4.395 -17.229 1.00 68.81 82 ILE A O 1
ATOM 669 N N . LEU A 1 83 ? 11.979 4.774 -16.863 1.00 65.75 83 LEU A N 1
ATOM 670 C CA . LEU A 1 83 ? 11.579 4.676 -18.264 1.00 65.75 83 LEU A CA 1
ATOM 671 C C . LEU A 1 83 ? 12.229 5.769 -19.115 1.00 65.75 83 LEU A C 1
ATOM 673 O O . LEU A 1 83 ? 12.689 5.450 -20.197 1.00 65.75 83 LEU A O 1
ATOM 677 N N . ASP A 1 84 ? 12.301 7.004 -18.620 1.00 63.94 84 ASP A N 1
ATOM 678 C CA . ASP A 1 84 ? 12.888 8.149 -19.334 1.00 63.94 84 ASP A CA 1
ATOM 679 C C . ASP A 1 84 ? 14.431 8.120 -19.371 1.00 63.94 84 ASP A C 1
ATOM 681 O O . ASP A 1 84 ? 15.037 8.738 -20.231 1.00 63.94 84 ASP A O 1
ATOM 685 N N . PHE A 1 85 ? 15.085 7.422 -18.433 1.00 61.09 85 PHE A N 1
ATOM 686 C CA . PHE A 1 85 ? 16.550 7.324 -18.341 1.00 61.09 85 PHE A CA 1
ATOM 687 C C . PHE A 1 85 ? 17.127 6.070 -19.017 1.00 61.09 85 PHE A C 1
ATOM 689 O O . PHE A 1 85 ? 18.271 6.078 -19.463 1.00 61.09 85 PHE A O 1
ATOM 696 N N . LEU A 1 86 ? 16.377 4.961 -19.058 1.00 58.47 86 LEU A N 1
ATOM 697 C CA . LEU A 1 86 ? 16.780 3.751 -19.792 1.00 58.47 86 LEU A CA 1
ATOM 698 C C . LEU A 1 86 ? 16.554 3.864 -21.310 1.00 58.47 86 LEU A C 1
ATOM 700 O O . LEU A 1 86 ? 16.972 2.961 -22.038 1.00 58.47 86 LEU A O 1
ATOM 704 N N . PHE A 1 87 ? 15.846 4.898 -21.763 1.00 52.81 87 PHE A N 1
ATOM 705 C CA . PHE A 1 87 ? 15.374 5.103 -23.133 1.00 52.81 87 PHE A CA 1
ATOM 706 C C . PHE A 1 87 ? 15.856 6.455 -23.662 1.00 52.81 87 PHE A C 1
ATOM 708 O O . PHE A 1 87 ? 15.894 6.585 -24.907 1.00 52.81 87 PHE A O 1
#

Radius of gyration: 17.29 Å; chains: 1; bounding box: 36×19×50 Å

Foldseek 3Di:
DPPVVVVVLVVVLVVVLVVVVVVVFVVLQVVQCVVVVNPGDPGPVVLVVDPCLVPPSVPVVVVVVVVSVVVSVVSVVVSVVVVVVVD

pLDDT: mean 71.41, std 5.44, range [52.81, 80.38]

Sequence (87 aa):
MDLLALLKFYITSVIVLLGVLIMLSPLILGIYRKKEKNNGPKDLSMLFSKKDFLTKKGLIVRFYIKKLILILLMLTIINFFILDFLF

Organism: Aliivibrio logei (NCBI:txid688)

Secondary structure (DSSP, 8-state):
--HHHHHHHHHHHHHHHHHHHHHHHHHHHHHHHHHTTT-S-SSHHHHHH-HHIIIIITHHHHHHHHHHHHHHHHHHHHHHHHHHH--